Protein AF-A0A5J4V276-F1 (afdb_monomer_lite)

pLDDT: mean 79.74, std 16.11, range [41.91, 92.75]

Structure (mmCIF, N/CA/C/O backbone):
data_AF-A0A5J4V276-F1
#
_entry.id   AF-A0A5J4V276-F1
#
loop_
_atom_site.group_PDB
_atom_site.id
_atom_site.type_symbol
_atom_site.label_atom_id
_atom_site.label_alt_id
_atom_site.label_comp_id
_atom_site.label_asym_id
_atom_site.label_entity_id
_atom_site.label_seq_id
_atom_site.pdbx_PDB_ins_code
_atom_site.Cartn_x
_atom_site.Cartn_y
_atom_site.Cartn_z
_atom_site.occupancy
_atom_site.B_iso_or_equiv
_atom_site.auth_seq_id
_atom_site.auth_comp_id
_atom_site.auth_asym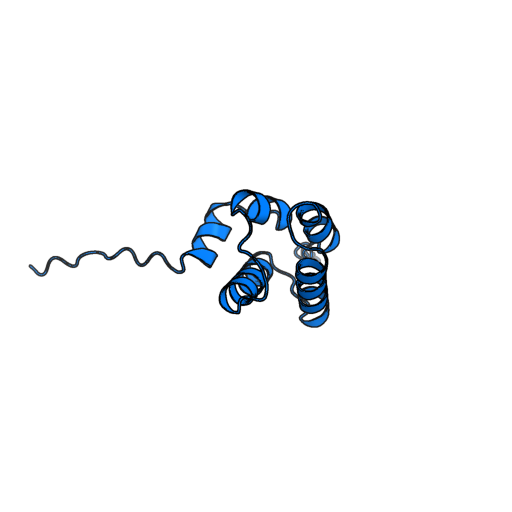_id
_atom_site.auth_atom_id
_atom_site.pdbx_PDB_model_num
ATOM 1 N N . MET A 1 1 ? 23.865 -6.539 -34.890 1.00 41.91 1 MET A N 1
ATOM 2 C CA . MET A 1 1 ? 23.664 -5.591 -33.778 1.00 41.91 1 MET A CA 1
ATOM 3 C C . MET A 1 1 ? 22.279 -5.855 -33.244 1.00 41.91 1 MET A C 1
ATOM 5 O O . MET A 1 1 ? 21.305 -5.364 -33.801 1.00 41.91 1 MET A O 1
ATOM 9 N N . GLU A 1 2 ? 22.200 -6.749 -32.267 1.00 42.88 2 GLU A N 1
ATOM 10 C CA . GLU A 1 2 ? 20.981 -6.965 -31.500 1.00 42.88 2 GLU A CA 1
ATOM 11 C C . GLU A 1 2 ? 20.750 -5.676 -30.711 1.00 42.88 2 GLU A C 1
ATOM 13 O O . GLU A 1 2 ? 21.629 -5.216 -29.988 1.00 42.88 2 GLU A O 1
ATOM 18 N N . LYS A 1 3 ? 19.631 -5.001 -30.985 1.00 46.19 3 LYS A N 1
ATOM 19 C CA . LYS A 1 3 ? 19.173 -3.912 -30.132 1.00 46.19 3 LYS A CA 1
ATOM 20 C C . LYS A 1 3 ? 18.702 -4.590 -28.856 1.00 46.19 3 LYS A C 1
ATOM 22 O O . LYS A 1 3 ? 17.625 -5.182 -28.873 1.00 46.19 3 LYS A O 1
ATOM 27 N N . ASP A 1 4 ? 19.513 -4.535 -27.806 1.00 46.38 4 ASP A N 1
ATOM 28 C CA . ASP A 1 4 ? 19.043 -4.714 -26.438 1.00 46.38 4 ASP A CA 1
ATOM 29 C C . ASP A 1 4 ? 17.856 -3.764 -26.255 1.00 46.38 4 ASP A C 1
ATOM 31 O O . ASP A 1 4 ? 18.001 -2.548 -26.125 1.00 46.38 4 ASP A O 1
ATOM 35 N N . VAL A 1 5 ? 16.650 -4.318 -26.386 1.00 51.91 5 VAL A N 1
ATOM 36 C CA . VAL A 1 5 ? 15.426 -3.663 -25.953 1.00 51.91 5 VAL A CA 1
ATOM 37 C C . VAL A 1 5 ? 15.553 -3.653 -24.446 1.00 51.91 5 VAL A C 1
ATOM 39 O O . VAL A 1 5 ? 15.301 -4.661 -23.791 1.00 51.91 5 VAL A O 1
ATOM 42 N N . GLU A 1 6 ? 16.024 -2.526 -23.925 1.00 48.62 6 GLU A N 1
ATOM 43 C CA . GLU A 1 6 ? 15.914 -2.178 -22.522 1.00 48.62 6 GLU A CA 1
ATOM 44 C C . GLU A 1 6 ? 14.425 -2.315 -22.185 1.00 48.62 6 GLU A C 1
ATOM 46 O O . GLU A 1 6 ? 13.601 -1.478 -22.555 1.00 48.62 6 GLU A O 1
ATOM 51 N N . GLN A 1 7 ? 14.043 -3.466 -21.625 1.00 45.62 7 GLN A N 1
ATOM 52 C CA . GLN A 1 7 ? 12.702 -3.693 -21.114 1.00 45.62 7 GLN A CA 1
ATOM 53 C C . GLN A 1 7 ? 12.576 -2.757 -19.921 1.00 45.62 7 GLN A C 1
ATOM 55 O O . GLN A 1 7 ? 12.943 -3.120 -18.805 1.00 45.62 7 GLN A O 1
ATOM 60 N N . SER A 1 8 ? 12.142 -1.521 -20.179 1.00 57.75 8 SER A N 1
ATOM 61 C CA . SER A 1 8 ? 11.782 -0.574 -19.138 1.00 57.75 8 SER A CA 1
ATOM 62 C C . SER A 1 8 ? 10.824 -1.308 -18.212 1.00 57.75 8 SER A C 1
ATOM 64 O O . SER A 1 8 ? 9.753 -1.740 -18.645 1.00 57.75 8 SER A O 1
ATOM 66 N N . GLN A 1 9 ? 11.242 -1.536 -16.965 1.00 56.44 9 GLN A N 1
ATOM 67 C CA . GLN A 1 9 ? 10.318 -2.054 -15.968 1.00 56.44 9 GLN A CA 1
ATOM 68 C C . GLN A 1 9 ? 9.112 -1.107 -15.952 1.00 56.44 9 GLN A C 1
ATOM 70 O O . GLN A 1 9 ? 9.319 0.110 -16.022 1.00 56.44 9 GLN A O 1
ATOM 75 N N . PRO A 1 10 ? 7.872 -1.623 -15.941 1.00 63.78 10 PRO A N 1
ATOM 76 C CA . PRO A 1 10 ? 6.711 -0.754 -15.877 1.00 63.78 10 PRO A CA 1
ATOM 77 C C . PRO A 1 10 ? 6.855 0.125 -14.634 1.00 63.78 10 PRO A C 1
ATOM 79 O O . PRO A 1 10 ? 7.067 -0.386 -13.533 1.00 63.78 10 PRO A O 1
ATOM 82 N N . LEU A 1 11 ? 6.829 1.446 -14.836 1.00 73.56 11 LEU A N 1
ATOM 83 C CA . LEU A 1 11 ? 6.803 2.397 -13.732 1.00 73.56 11 LEU A CA 1
ATOM 84 C C . LEU A 1 11 ? 5.604 2.079 -12.840 1.00 73.56 11 LEU A C 1
ATOM 86 O O . LEU A 1 11 ? 4.543 1.701 -13.336 1.00 73.56 11 LEU A O 1
ATOM 90 N N . PHE A 1 12 ? 5.784 2.247 -11.533 1.00 84.81 12 PHE A N 1
ATOM 91 C CA . PHE A 1 12 ? 4.698 2.108 -10.578 1.00 84.81 12 PHE A CA 1
ATOM 92 C C . PHE A 1 12 ? 3.524 3.030 -10.942 1.00 84.81 12 PHE A C 1
ATOM 94 O O . PHE A 1 12 ? 3.709 4.234 -11.137 1.00 84.81 12 PHE A O 1
ATOM 101 N N . ASP A 1 13 ? 2.323 2.460 -11.028 1.00 88.88 13 ASP A N 1
ATOM 102 C CA . ASP A 1 13 ? 1.112 3.189 -11.395 1.00 88.88 13 ASP A CA 1
ATOM 103 C C . ASP A 1 13 ? 0.509 3.881 -10.165 1.00 88.88 13 ASP A C 1
ATOM 105 O O . ASP A 1 13 ? -0.274 3.306 -9.405 1.00 88.88 13 ASP A O 1
ATOM 109 N N . ILE A 1 14 ? 0.919 5.135 -9.961 1.00 89.62 14 ILE A N 1
ATOM 110 C CA . ILE A 1 14 ? 0.444 5.974 -8.856 1.00 89.62 14 ILE A CA 1
ATOM 111 C C . ILE A 1 14 ? -1.064 6.238 -8.974 1.00 89.62 14 ILE A C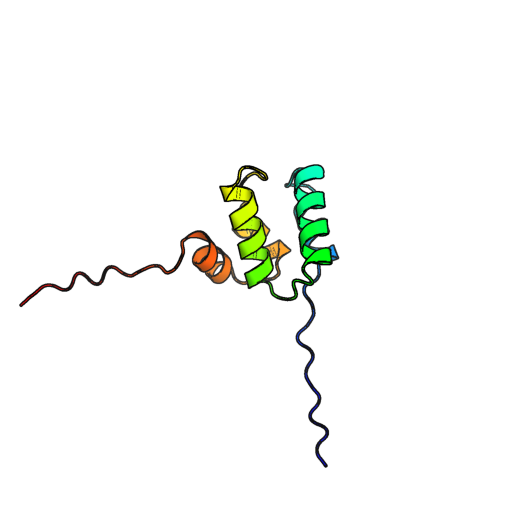 1
ATOM 113 O O . ILE A 1 14 ? -1.739 6.287 -7.950 1.00 89.62 14 ILE A O 1
ATOM 117 N N . GLU A 1 15 ? -1.606 6.386 -10.187 1.00 90.19 15 GLU A N 1
ATOM 118 C CA . GLU A 1 15 ? -3.032 6.679 -10.386 1.00 90.19 15 GLU A CA 1
ATOM 119 C C . GLU A 1 15 ? -3.901 5.474 -10.020 1.00 90.19 15 GLU A C 1
ATOM 121 O O . GLU A 1 15 ? -4.897 5.612 -9.308 1.00 90.19 15 GLU A O 1
ATOM 126 N N . ASN A 1 16 ? -3.494 4.273 -10.439 1.00 90.56 16 ASN A N 1
ATOM 127 C CA . ASN A 1 16 ? -4.168 3.043 -10.035 1.00 90.56 16 ASN A CA 1
ATOM 128 C C . ASN A 1 16 ? -4.073 2.823 -8.515 1.00 90.56 16 ASN A C 1
ATOM 130 O O . ASN A 1 16 ? -5.059 2.448 -7.873 1.00 90.56 16 ASN A O 1
ATOM 134 N N . PHE A 1 17 ? -2.909 3.105 -7.924 1.00 91.44 17 PHE A N 1
ATOM 135 C CA . PHE A 1 17 ? -2.699 3.017 -6.480 1.00 91.44 17 PHE A CA 1
ATOM 136 C C . PHE A 1 17 ? -3.637 3.943 -5.695 1.00 91.44 17 PHE A C 1
ATOM 138 O O . PHE A 1 17 ? -4.318 3.483 -4.774 1.00 91.44 17 PHE A O 1
ATOM 145 N N . THR A 1 18 ? -3.711 5.228 -6.056 1.00 91.94 18 THR A N 1
ATOM 146 C CA . THR A 1 18 ? -4.572 6.187 -5.350 1.00 91.94 18 THR A CA 1
ATOM 147 C C . THR A 1 18 ? -6.045 5.868 -5.560 1.00 91.94 18 THR A C 1
ATOM 149 O O . THR A 1 18 ? -6.800 5.841 -4.588 1.00 91.94 18 THR A O 1
ATOM 152 N N . SER A 1 19 ? -6.456 5.520 -6.782 1.00 92.75 19 SER A N 1
ATOM 153 C CA . SER A 1 19 ? -7.844 5.145 -7.067 1.00 92.75 19 SER A CA 1
ATOM 154 C C . SER A 1 19 ? -8.295 3.920 -6.266 1.00 92.75 19 SER A C 1
ATOM 156 O O . SER A 1 19 ? -9.412 3.914 -5.753 1.00 92.75 19 SER A O 1
ATOM 158 N N . THR A 1 20 ? -7.428 2.916 -6.096 1.00 92.19 20 THR A N 1
ATOM 159 C CA . THR A 1 20 ? -7.744 1.706 -5.315 1.00 92.19 20 THR A CA 1
ATOM 160 C C . THR A 1 20 ? -7.922 2.009 -3.822 1.00 92.19 20 THR A C 1
ATOM 162 O O . THR A 1 20 ? -8.693 1.341 -3.132 1.00 92.19 20 THR A O 1
ATOM 165 N N . LEU A 1 21 ? -7.217 3.017 -3.297 1.00 91.19 21 LEU A N 1
ATOM 166 C CA . LEU A 1 21 ? -7.236 3.357 -1.872 1.00 91.19 21 LEU A CA 1
ATOM 167 C C . LEU A 1 21 ? -8.232 4.458 -1.496 1.00 91.19 21 LEU A C 1
ATOM 169 O O . LEU A 1 21 ? -8.533 4.579 -0.307 1.00 91.19 21 LEU A O 1
ATOM 173 N N . GLN A 1 22 ? -8.766 5.214 -2.460 1.00 91.19 22 GLN A N 1
ATOM 174 C CA . GLN A 1 22 ? -9.554 6.430 -2.207 1.00 91.19 22 GLN A CA 1
ATOM 175 C C . GLN A 1 22 ? -10.745 6.223 -1.253 1.00 91.19 22 GLN A C 1
ATOM 177 O O . GLN A 1 22 ? -11.092 7.125 -0.499 1.00 91.19 22 GLN A O 1
ATOM 182 N N . ASP A 1 23 ? -11.379 5.045 -1.296 1.00 89.00 23 ASP A N 1
ATOM 183 C CA . ASP A 1 23 ? -12.602 4.757 -0.535 1.00 89.00 23 ASP A CA 1
ATOM 184 C C . ASP A 1 23 ? -12.304 4.170 0.855 1.00 89.00 23 ASP A C 1
ATOM 186 O O . ASP A 1 23 ? -13.216 3.949 1.652 1.00 89.00 23 ASP A O 1
ATOM 190 N N . THR A 1 24 ? -11.035 3.859 1.145 1.00 87.62 24 THR A N 1
ATOM 191 C CA . THR A 1 24 ? -10.627 3.198 2.397 1.00 87.62 24 THR A CA 1
ATOM 192 C C . THR A 1 24 ? -9.636 4.013 3.217 1.00 87.62 24 THR A C 1
ATOM 194 O O . THR A 1 24 ? -9.624 3.892 4.439 1.00 87.62 24 THR A O 1
ATOM 197 N N . VAL A 1 25 ? -8.786 4.796 2.561 1.00 88.69 25 VAL A N 1
ATOM 198 C CA . VAL A 1 25 ? -7.775 5.647 3.193 1.00 88.69 25 VAL A CA 1
ATOM 199 C C . VAL A 1 25 ? -8.301 7.075 3.250 1.00 88.69 25 VAL A C 1
ATOM 201 O O . VAL A 1 25 ? -8.957 7.528 2.313 1.00 88.69 25 VAL A O 1
ATOM 204 N N . ASP A 1 26 ? -8.011 7.792 4.336 1.00 92.31 26 ASP A N 1
ATOM 205 C CA . ASP A 1 26 ? -8.376 9.202 4.441 1.00 92.31 26 ASP A CA 1
ATOM 206 C C . ASP A 1 26 ? -7.763 10.022 3.293 1.00 92.31 26 ASP A C 1
ATOM 208 O O . ASP A 1 26 ? -6.622 9.814 2.876 1.00 92.31 26 ASP A O 1
ATOM 212 N N . THR A 1 27 ? -8.531 10.977 2.768 1.00 90.81 27 THR A N 1
ATOM 213 C CA . THR A 1 27 ? -8.125 11.759 1.596 1.00 90.81 27 THR A CA 1
ATOM 214 C C . THR A 1 27 ? -6.828 12.540 1.828 1.00 90.81 27 THR A C 1
ATOM 216 O O . THR A 1 27 ? -6.025 12.650 0.903 1.00 90.81 27 THR A O 1
ATOM 219 N N . LEU A 1 28 ? -6.592 13.070 3.034 1.00 91.12 28 LEU A N 1
ATOM 220 C CA . LEU A 1 28 ? -5.362 13.805 3.346 1.00 91.12 28 LEU A CA 1
ATOM 221 C C . LEU A 1 28 ? -4.168 12.859 3.463 1.00 91.12 28 LEU A C 1
ATOM 223 O O . LEU A 1 28 ? -3.099 13.162 2.935 1.00 91.12 28 LEU A O 1
ATOM 227 N N . GLU A 1 29 ? -4.350 11.709 4.113 1.00 91.06 29 GLU A N 1
ATOM 228 C CA . GLU A 1 29 ? -3.306 10.685 4.236 1.00 91.06 29 GLU A CA 1
ATOM 229 C C . GLU A 1 29 ? -2.875 10.156 2.862 1.00 91.06 29 GLU A C 1
ATOM 231 O O . GLU A 1 29 ? -1.682 10.038 2.572 1.00 91.06 29 GLU A O 1
ATOM 236 N N . LEU A 1 30 ? -3.849 9.888 1.989 1.00 91.44 30 LEU A N 1
ATOM 237 C CA . LEU A 1 30 ? -3.597 9.415 0.634 1.00 91.44 30 LEU A CA 1
ATOM 238 C C . LEU A 1 30 ? -2.874 10.468 -0.213 1.00 91.44 30 LEU A C 1
ATOM 240 O O . LEU A 1 30 ? -1.950 10.131 -0.952 1.00 91.44 30 LEU A O 1
ATOM 244 N N . TRP A 1 31 ? -3.256 11.740 -0.072 1.00 92.00 31 TRP A N 1
ATOM 245 C CA . TRP A 1 31 ? -2.629 12.847 -0.792 1.00 92.00 31 TRP A CA 1
ATOM 246 C C . TRP A 1 31 ? -1.172 13.073 -0.370 1.00 92.00 31 TRP A C 1
ATOM 248 O O . TRP A 1 31 ? -0.315 13.317 -1.220 1.00 92.00 31 TRP A O 1
ATOM 258 N N . LEU A 1 32 ? -0.864 12.933 0.925 1.00 90.88 32 LEU A N 1
ATOM 259 C CA . LEU A 1 32 ? 0.512 13.000 1.430 1.00 90.88 32 LEU A CA 1
ATOM 260 C C . LEU A 1 32 ? 1.386 11.899 0.819 1.00 90.88 32 LEU A C 1
ATOM 262 O O . LEU A 1 32 ? 2.477 12.181 0.330 1.00 90.88 32 LEU A O 1
ATOM 266 N N . ILE A 1 33 ? 0.884 10.661 0.783 1.00 90.38 33 ILE A N 1
ATOM 267 C CA . ILE A 1 33 ? 1.608 9.539 0.173 1.00 90.38 33 ILE A CA 1
ATOM 268 C C . ILE A 1 33 ? 1.805 9.771 -1.326 1.00 90.38 33 ILE A C 1
ATOM 270 O O . ILE A 1 33 ? 2.895 9.535 -1.840 1.00 90.38 33 ILE A O 1
ATOM 274 N N . GLU A 1 34 ? 0.783 10.249 -2.037 1.00 91.25 34 GLU A N 1
ATOM 275 C CA . GLU A 1 34 ? 0.902 10.565 -3.461 1.00 91.25 34 GLU A CA 1
ATOM 276 C C . GLU A 1 34 ? 1.987 11.623 -3.724 1.00 91.25 34 GLU A C 1
ATOM 278 O O . GLU A 1 34 ? 2.806 11.441 -4.630 1.00 91.25 34 GLU A O 1
ATOM 283 N N . SER A 1 35 ? 2.018 12.699 -2.928 1.00 90.44 35 SER A N 1
ATOM 284 C CA . SER A 1 35 ? 3.049 13.740 -3.028 1.00 90.44 35 SER A CA 1
ATOM 285 C C . SER A 1 35 ? 4.443 13.145 -2.845 1.00 90.44 35 SER A C 1
ATOM 287 O O . SER A 1 35 ? 5.293 13.296 -3.725 1.00 90.44 35 SER A O 1
ATOM 289 N N . ASP A 1 36 ? 4.646 12.372 -1.775 1.00 89.06 36 ASP A N 1
ATOM 290 C CA . ASP A 1 36 ? 5.928 11.733 -1.477 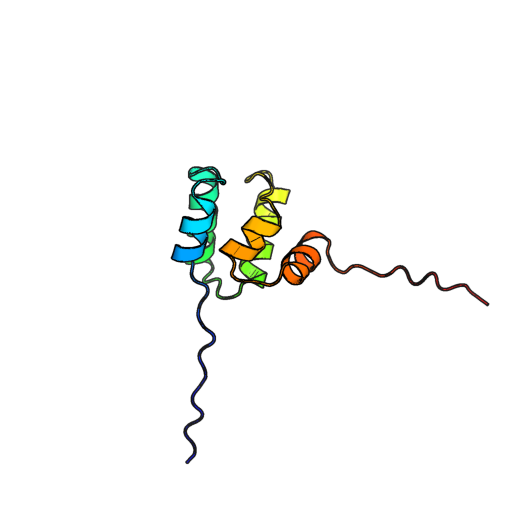1.00 89.06 36 ASP A CA 1
ATOM 291 C C . ASP A 1 36 ? 6.373 10.777 -2.595 1.00 89.06 36 ASP A C 1
ATOM 293 O O . ASP A 1 36 ? 7.555 10.730 -2.941 1.00 89.06 36 ASP A O 1
ATOM 297 N N . LEU A 1 37 ? 5.450 10.012 -3.188 1.00 88.44 37 LEU A N 1
ATOM 298 C CA . LEU A 1 37 ? 5.762 9.103 -4.296 1.00 88.44 37 LEU A CA 1
ATOM 299 C C . LEU A 1 37 ? 6.237 9.860 -5.540 1.00 88.44 37 LEU A C 1
ATOM 301 O O . LEU A 1 37 ? 7.200 9.437 -6.190 1.00 88.44 37 LEU A O 1
ATOM 305 N N . ARG A 1 38 ? 5.582 10.984 -5.857 1.00 88.69 38 ARG A N 1
ATOM 306 C CA . ARG A 1 38 ? 5.929 11.841 -6.998 1.00 88.69 38 ARG A CA 1
ATOM 307 C C . ARG A 1 38 ? 7.257 12.568 -6.779 1.00 88.69 38 ARG A C 1
ATOM 309 O O . ARG A 1 38 ? 8.052 12.644 -7.713 1.00 88.69 38 ARG A O 1
ATOM 316 N N . GLU A 1 39 ? 7.517 13.064 -5.571 1.00 88.62 39 GLU A N 1
ATOM 317 C CA . GLU A 1 39 ? 8.748 13.792 -5.231 1.00 88.62 39 GLU A CA 1
ATOM 318 C C . GLU A 1 39 ? 9.974 12.876 -5.165 1.00 88.62 39 GLU A C 1
ATOM 320 O O . GLU A 1 39 ? 11.033 13.216 -5.695 1.00 88.62 39 GLU A O 1
ATOM 325 N N . ASN A 1 40 ? 9.834 11.690 -4.569 1.00 81.81 40 ASN A N 1
ATOM 326 C CA . ASN A 1 40 ? 10.937 10.735 -4.432 1.00 81.81 40 ASN A CA 1
ATOM 327 C C . ASN A 1 40 ? 11.185 9.908 -5.705 1.00 81.81 40 ASN A C 1
ATOM 329 O O . ASN A 1 40 ? 12.152 9.147 -5.761 1.00 81.81 40 ASN A O 1
ATOM 333 N N . GLY A 1 41 ? 10.319 10.029 -6.718 1.00 77.19 41 GLY A N 1
ATOM 334 C CA . GLY A 1 41 ? 10.421 9.270 -7.963 1.00 77.19 41 GLY A CA 1
ATOM 335 C C . GLY A 1 41 ? 10.385 7.763 -7.722 1.00 77.19 41 GLY A C 1
ATOM 336 O O . GLY A 1 41 ? 11.147 7.023 -8.340 1.00 77.19 41 GLY A O 1
ATOM 337 N N . VAL A 1 42 ? 9.552 7.306 -6.786 1.00 69.94 42 VAL A N 1
ATOM 338 C CA . VAL A 1 42 ? 9.487 5.896 -6.398 1.00 69.94 42 VAL A CA 1
ATOM 339 C C . VAL A 1 42 ? 8.924 5.063 -7.550 1.00 69.94 42 VAL A C 1
ATOM 341 O O . VAL A 1 42 ? 7.793 5.269 -7.977 1.00 69.94 42 VAL A O 1
ATOM 344 N N . GLN A 1 43 ? 9.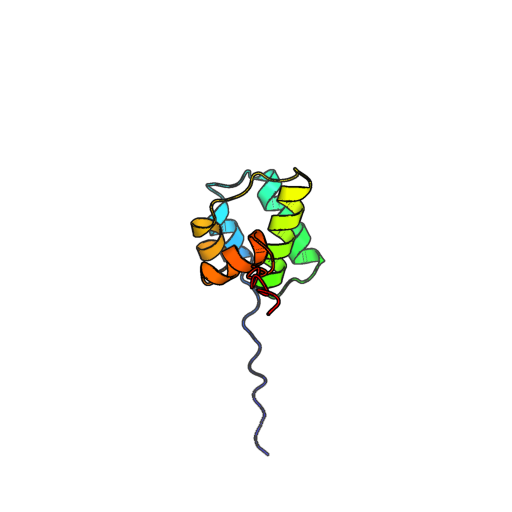705 4.095 -8.038 1.00 71.75 43 GLN A N 1
ATOM 345 C CA . GLN A 1 43 ? 9.331 3.279 -9.203 1.00 71.75 43 GLN A CA 1
ATOM 346 C C . GLN A 1 43 ? 9.000 1.822 -8.863 1.00 71.75 43 GLN A C 1
ATOM 348 O O . GLN A 1 43 ? 8.602 1.079 -9.755 1.00 71.75 43 GLN A O 1
ATOM 353 N N . SER A 1 44 ? 9.169 1.388 -7.607 1.00 84.06 44 SER A N 1
ATOM 354 C CA . SER A 1 44 ? 8.988 -0.017 -7.226 1.00 84.06 44 SER A CA 1
ATOM 355 C C . SER A 1 44 ? 7.912 -0.216 -6.164 1.00 84.06 44 SER A C 1
ATOM 357 O O . SER A 1 44 ? 7.853 0.499 -5.163 1.00 84.06 44 SER A O 1
ATOM 359 N N . SER A 1 45 ? 7.129 -1.286 -6.318 1.00 87.31 45 SER A N 1
ATOM 360 C CA . SER A 1 45 ? 6.156 -1.750 -5.324 1.00 87.31 45 SER A CA 1
ATOM 361 C C . SER A 1 45 ? 6.764 -1.900 -3.922 1.00 87.31 45 SER A C 1
ATOM 363 O O . SER A 1 45 ? 6.117 -1.620 -2.918 1.00 87.31 45 SER A O 1
ATOM 365 N N . SER A 1 46 ? 8.027 -2.330 -3.819 1.00 87.88 46 SER A N 1
ATOM 366 C CA . SER A 1 46 ? 8.713 -2.470 -2.529 1.00 87.88 46 SER A CA 1
ATOM 367 C C . SER A 1 46 ? 8.986 -1.146 -1.827 1.00 87.88 46 SER A C 1
ATOM 369 O O . SER A 1 46 ? 8.928 -1.093 -0.598 1.00 87.88 46 SER A O 1
ATOM 371 N N . ASP A 1 47 ? 9.299 -0.103 -2.584 1.00 87.69 47 ASP A N 1
ATOM 372 C CA . ASP A 1 47 ? 9.583 1.219 -2.033 1.00 87.69 47 ASP A CA 1
ATOM 373 C C . ASP A 1 47 ? 8.285 1.903 -1.603 1.00 87.69 47 ASP A C 1
ATOM 375 O O . ASP A 1 47 ? 8.228 2.446 -0.502 1.00 87.69 47 ASP A O 1
ATOM 379 N N . VAL A 1 48 ? 7.208 1.740 -2.381 1.00 89.38 48 V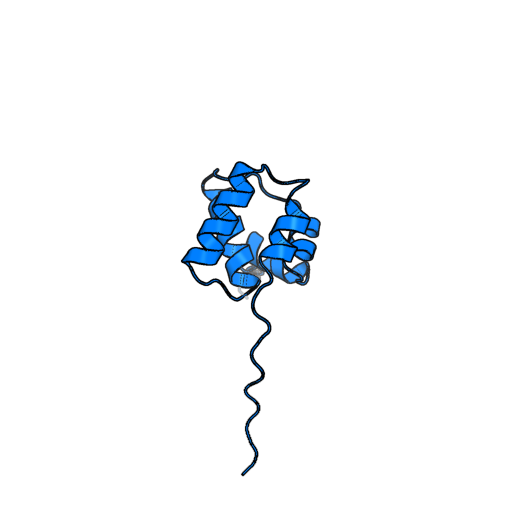AL A N 1
ATOM 380 C CA . VAL A 1 48 ? 5.854 2.179 -2.001 1.00 89.38 48 VAL A CA 1
ATOM 381 C C . VAL A 1 48 ? 5.429 1.524 -0.684 1.00 89.38 48 VAL A C 1
ATOM 383 O O . VAL A 1 48 ? 5.048 2.204 0.265 1.00 89.38 48 VAL A O 1
ATOM 386 N N . LEU A 1 49 ? 5.568 0.199 -0.564 1.00 90.81 49 LEU A N 1
ATOM 387 C CA . LEU A 1 49 ? 5.224 -0.519 0.670 1.00 90.81 49 LEU A CA 1
ATOM 388 C C . LEU A 1 49 ? 6.068 -0.080 1.876 1.00 90.81 49 LEU A C 1
ATOM 390 O O . LEU A 1 49 ? 5.575 -0.102 3.004 1.00 90.81 49 LEU A O 1
ATOM 394 N N . ARG A 1 50 ? 7.335 0.302 1.665 1.00 90.38 50 ARG A N 1
ATOM 395 C CA . ARG A 1 50 ? 8.201 0.842 2.726 1.00 90.38 50 ARG A CA 1
ATOM 396 C C . ARG A 1 50 ? 7.774 2.239 3.154 1.00 90.38 50 ARG A C 1
ATOM 398 O O . ARG A 1 50 ? 7.720 2.470 4.358 1.00 90.38 50 ARG A O 1
ATOM 405 N N . LEU A 1 51 ? 7.442 3.112 2.205 1.00 89.88 51 LEU A N 1
ATOM 406 C CA . LEU A 1 51 ? 6.934 4.453 2.481 1.00 89.88 51 LEU A CA 1
ATOM 407 C C . LEU A 1 51 ? 5.661 4.375 3.329 1.00 89.88 51 LEU A C 1
ATOM 409 O O . LEU A 1 51 ? 5.612 4.934 4.418 1.00 89.88 51 LEU A O 1
ATOM 413 N N . ILE A 1 52 ? 4.676 3.581 2.897 1.00 90.25 52 ILE A N 1
ATOM 414 C CA . ILE A 1 52 ? 3.409 3.429 3.627 1.00 90.25 52 ILE A CA 1
ATOM 415 C C . ILE A 1 52 ? 3.659 2.873 5.031 1.00 90.25 52 ILE A C 1
ATOM 417 O O . ILE A 1 52 ? 3.086 3.355 6.008 1.00 90.25 52 ILE A O 1
ATOM 421 N N . LYS A 1 53 ? 4.548 1.879 5.160 1.00 91.00 53 LYS A N 1
ATOM 422 C CA . LYS A 1 53 ? 4.935 1.342 6.467 1.00 91.00 53 LYS A CA 1
ATOM 423 C C . LYS A 1 53 ? 5.524 2.430 7.374 1.00 91.00 53 LYS A C 1
ATOM 425 O O . LYS A 1 53 ? 5.130 2.499 8.535 1.00 91.00 53 LYS A O 1
ATOM 430 N N . GLN A 1 54 ? 6.427 3.266 6.864 1.00 90.12 54 GLN A N 1
ATOM 431 C CA . GLN A 1 54 ? 7.018 4.370 7.625 1.00 90.12 54 GLN A CA 1
ATOM 432 C C . GLN A 1 54 ? 5.963 5.402 8.037 1.00 90.12 54 GLN A C 1
ATOM 434 O O . GLN A 1 54 ? 5.943 5.805 9.197 1.00 90.12 54 GLN A O 1
ATOM 439 N N . SER A 1 55 ? 5.044 5.771 7.143 1.00 89.12 55 SER A N 1
ATOM 440 C CA . SER A 1 55 ? 3.934 6.680 7.459 1.00 89.12 55 SER A CA 1
ATOM 441 C C . SER A 1 55 ? 3.026 6.122 8.558 1.00 89.12 55 SER A C 1
ATOM 443 O O . SER A 1 55 ? 2.636 6.858 9.465 1.00 89.12 55 SER A O 1
ATOM 445 N N . CYS A 1 56 ? 2.765 4.810 8.550 1.00 90.06 56 CYS A N 1
ATOM 446 C CA . CYS A 1 56 ? 2.035 4.136 9.627 1.00 90.06 56 CYS A CA 1
ATOM 447 C C . CYS A 1 56 ? 2.808 4.159 10.957 1.00 90.06 56 CYS A C 1
ATOM 449 O O . CYS A 1 56 ? 2.229 4.408 12.010 1.00 90.06 56 CYS A O 1
ATOM 451 N N . GLU A 1 57 ? 4.116 3.887 10.929 1.00 89.88 57 GLU A N 1
ATOM 452 C CA . GLU A 1 57 ? 4.970 3.882 12.128 1.00 89.88 57 GLU A CA 1
ATOM 453 C C . GLU A 1 57 ? 5.126 5.280 12.746 1.00 89.88 57 GLU A C 1
ATOM 455 O O . GLU A 1 57 ? 5.221 5.400 13.966 1.00 89.88 57 GLU A O 1
ATOM 460 N N . MET A 1 58 ? 5.108 6.333 11.924 1.00 89.50 58 MET A N 1
ATOM 461 C CA . MET A 1 58 ? 5.138 7.731 12.370 1.00 89.50 58 MET A CA 1
ATOM 462 C C . MET A 1 58 ? 3.768 8.258 12.826 1.00 89.50 58 MET A C 1
ATOM 464 O O . MET A 1 58 ? 3.693 9.357 13.372 1.00 89.50 58 MET A O 1
ATOM 468 N N . GLY A 1 59 ? 2.694 7.485 12.632 1.00 87.69 59 GLY A N 1
ATOM 469 C CA . GLY A 1 59 ? 1.333 7.884 12.990 1.00 87.69 59 GLY A CA 1
ATOM 470 C C . GLY A 1 59 ? 0.715 8.918 12.045 1.00 87.69 59 GLY A C 1
ATOM 471 O O . GLY A 1 59 ? -0.224 9.601 12.437 1.00 87.69 59 GLY A O 1
ATOM 472 N N . TYR A 1 60 ? 1.238 9.046 10.822 1.00 85.81 60 TYR A N 1
ATOM 473 C CA . TYR A 1 60 ? 0.664 9.905 9.778 1.00 85.81 60 TYR A CA 1
ATOM 474 C C . TYR A 1 60 ? -0.476 9.239 9.014 1.00 85.81 60 TYR A C 1
ATOM 476 O O . TYR A 1 60 ? -1.155 9.915 8.252 1.00 85.81 60 TYR A O 1
ATOM 484 N N . MET A 1 61 ? -0.636 7.925 9.173 1.00 88.56 61 MET A N 1
ATOM 485 C CA . MET A 1 61 ? -1.636 7.136 8.471 1.00 88.56 61 MET A CA 1
ATOM 486 C C . MET A 1 61 ? -2.079 5.945 9.318 1.00 88.56 61 MET A C 1
ATOM 488 O O . MET A 1 61 ? -1.251 5.304 9.977 1.00 88.56 61 MET A O 1
ATOM 492 N N . GLU A 1 62 ? -3.359 5.585 9.250 1.00 87.19 62 GLU A N 1
ATOM 493 C CA . GLU A 1 62 ? -3.806 4.284 9.742 1.00 87.19 62 GLU A CA 1
ATOM 494 C C . GLU A 1 62 ? -3.303 3.132 8.863 1.00 87.19 62 GLU A C 1
ATOM 496 O O . GLU A 1 62 ? -3.275 3.199 7.636 1.00 87.19 62 GLU A O 1
ATOM 501 N N . LYS A 1 63 ? -2.936 2.010 9.496 1.00 87.06 63 LYS A N 1
ATOM 502 C CA . LYS A 1 63 ? -2.432 0.835 8.778 1.00 87.06 63 LYS A CA 1
ATOM 503 C C . LYS A 1 63 ? -3.515 0.245 7.859 1.00 87.06 63 LYS A C 1
ATOM 505 O O . LYS A 1 63 ? -4.466 -0.353 8.376 1.00 87.06 63 LYS A O 1
ATOM 510 N N . PRO A 1 64 ? -3.332 0.256 6.524 1.00 86.25 64 PRO A N 1
ATOM 511 C CA . PRO A 1 64 ? -4.303 -0.341 5.620 1.00 86.25 64 PRO A CA 1
ATOM 512 C C . PRO A 1 64 ? -4.318 -1.866 5.742 1.00 86.25 64 PRO A C 1
ATOM 514 O O . P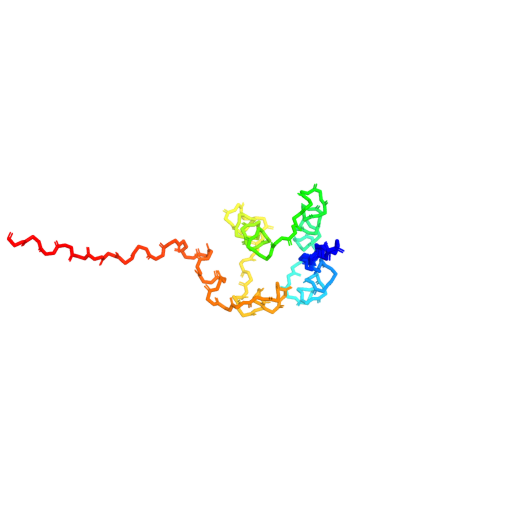RO A 1 64 ? -3.350 -2.513 6.167 1.00 86.25 64 PRO A O 1
ATOM 517 N N . LYS A 1 65 ? -5.420 -2.480 5.305 1.00 88.06 65 LYS A N 1
ATOM 518 C CA . LYS A 1 65 ? -5.506 -3.941 5.209 1.00 88.06 65 LYS A CA 1
ATOM 519 C C . LYS A 1 65 ? -4.465 -4.452 4.215 1.00 88.06 65 LYS A C 1
ATOM 521 O O . LYS A 1 65 ? -4.380 -3.967 3.093 1.00 88.06 65 LYS A O 1
ATOM 526 N N . ALA A 1 66 ? -3.727 -5.492 4.602 1.00 86.62 66 ALA A N 1
ATOM 527 C CA . ALA A 1 66 ? -2.665 -6.063 3.770 1.00 86.62 66 ALA A CA 1
ATOM 528 C C . ALA A 1 66 ? -3.159 -6.550 2.395 1.00 86.62 66 ALA A C 1
ATOM 530 O O . ALA A 1 66 ? -2.414 -6.478 1.426 1.00 86.62 66 ALA A O 1
ATOM 531 N N . THR A 1 67 ? -4.405 -7.029 2.305 1.00 87.31 67 THR A N 1
ATOM 532 C CA . THR A 1 67 ? -5.024 -7.449 1.037 1.00 87.31 67 THR A CA 1
ATOM 533 C C . THR A 1 67 ? -5.271 -6.268 0.105 1.00 87.31 67 THR A C 1
ATOM 535 O O . THR A 1 67 ? -4.948 -6.360 -1.070 1.00 87.31 67 THR A O 1
ATOM 538 N N . LEU A 1 68 ? -5.772 -5.155 0.646 1.00 89.88 68 LEU A N 1
ATOM 539 C CA . LEU A 1 68 ? -6.017 -3.927 -0.107 1.00 89.88 68 LEU A CA 1
ATOM 540 C C . LEU A 1 68 ? -4.699 -3.293 -0.573 1.00 89.88 68 LEU A C 1
ATOM 542 O O . LEU A 1 68 ? -4.578 -2.866 -1.710 1.00 89.88 68 LEU A O 1
ATOM 546 N N . LEU A 1 69 ? -3.684 -3.296 0.293 1.00 89.44 69 LEU A N 1
ATOM 547 C CA . LEU A 1 69 ? -2.325 -2.870 -0.049 1.00 89.44 69 LEU A CA 1
ATOM 548 C C . LEU A 1 69 ? -1.715 -3.706 -1.176 1.00 89.44 69 LEU A C 1
ATOM 550 O O . LEU A 1 69 ? -1.063 -3.158 -2.055 1.00 89.44 69 LEU A O 1
ATOM 554 N N . ALA A 1 70 ? -1.904 -5.027 -1.139 1.00 89.31 70 ALA A N 1
ATOM 555 C CA . ALA A 1 70 ? -1.412 -5.918 -2.185 1.00 89.31 70 ALA A CA 1
ATOM 556 C C . ALA A 1 70 ? -2.067 -5.610 -3.540 1.00 89.31 70 ALA A C 1
ATOM 558 O O . ALA A 1 70 ? -1.368 -5.578 -4.546 1.00 89.31 70 ALA A O 1
ATOM 559 N N . GLU A 1 71 ? -3.374 -5.340 -3.542 1.00 91.00 71 GLU A N 1
ATOM 560 C CA . GLU A 1 71 ? -4.145 -4.956 -4.727 1.00 91.00 71 GLU A CA 1
ATOM 561 C C . GLU A 1 71 ? -3.724 -3.584 -5.272 1.00 91.00 71 GLU A C 1
ATOM 563 O O . GLU A 1 71 ? -3.351 -3.480 -6.435 1.00 91.00 71 GLU A O 1
ATOM 568 N N . ALA A 1 72 ? -3.675 -2.556 -4.420 1.00 90.19 72 ALA A N 1
ATOM 569 C CA . ALA A 1 72 ? -3.322 -1.192 -4.821 1.00 90.19 72 ALA A CA 1
ATOM 570 C C . ALA A 1 72 ? -1.899 -1.080 -5.385 1.00 90.19 72 ALA A C 1
ATOM 572 O O . ALA A 1 72 ? -1.623 -0.254 -6.249 1.00 90.19 72 ALA A O 1
ATOM 573 N N . VAL A 1 73 ? -0.980 -1.902 -4.877 1.00 89.12 73 VAL A N 1
ATOM 574 C CA . VAL A 1 73 ? 0.431 -1.903 -5.279 1.00 89.12 73 VAL A CA 1
ATOM 575 C C . VAL A 1 73 ? 0.707 -2.900 -6.423 1.00 89.12 73 VAL A C 1
ATOM 577 O O . VAL A 1 73 ? 1.852 -3.020 -6.868 1.00 89.12 73 VAL A O 1
ATOM 580 N N . ASP A 1 74 ? -0.326 -3.622 -6.873 1.00 89.12 74 ASP A N 1
ATOM 581 C CA . ASP A 1 74 ? -0.258 -4.743 -7.817 1.00 89.12 74 ASP A CA 1
ATOM 582 C C . ASP A 1 74 ? 0.892 -5.706 -7.486 1.00 89.12 74 ASP A C 1
ATOM 584 O O . ASP A 1 74 ? 1.841 -5.930 -8.241 1.00 89.12 74 ASP A O 1
ATOM 588 N N . CYS A 1 75 ? 0.874 -6.224 -6.257 1.00 87.38 75 CYS A N 1
ATOM 589 C CA . CYS A 1 75 ? 1.937 -7.081 -5.766 1.00 87.38 75 CYS A CA 1
ATOM 590 C C . CYS A 1 75 ? 1.424 -8.298 -5.001 1.00 87.38 75 CYS A C 1
ATOM 592 O O . CYS A 1 75 ? 0.286 -8.385 -4.544 1.00 87.38 75 CYS A O 1
ATOM 594 N N . SER A 1 76 ? 2.304 -9.284 -4.838 1.00 86.94 76 SER A N 1
ATOM 595 C CA . SER A 1 76 ? 1.936 -10.510 -4.135 1.00 86.94 76 SER A CA 1
ATOM 596 C C . SER A 1 76 ? 1.749 -10.259 -2.623 1.00 86.94 76 SER A C 1
ATOM 598 O O . SER A 1 76 ? 2.604 -9.624 -1.996 1.00 86.94 76 SER A O 1
ATOM 600 N N . PRO A 1 77 ? 0.713 -10.826 -1.973 1.00 86.19 77 PRO A N 1
ATOM 601 C CA . PRO A 1 77 ? 0.541 -10.728 -0.519 1.00 86.19 77 PRO A CA 1
ATOM 602 C C . PRO A 1 77 ? 1.775 -11.135 0.319 1.00 86.19 77 PRO A C 1
ATOM 604 O O . PRO A 1 77 ? 2.039 -10.492 1.341 1.00 86.19 77 PRO A O 1
ATOM 607 N N . PRO A 1 78 ? 2.595 -12.135 -0.083 1.00 87.31 78 PRO A N 1
ATOM 608 C CA . PRO A 1 78 ? 3.859 -12.431 0.594 1.00 87.31 78 PRO A CA 1
ATOM 609 C C . PRO A 1 78 ? 4.856 -11.266 0.605 1.00 87.31 78 PRO A C 1
ATOM 611 O O . PRO A 1 78 ? 5.605 -11.126 1.574 1.00 87.31 78 PRO A O 1
ATOM 614 N N . LEU A 1 79 ? 4.874 -10.418 -0.432 1.00 86.44 79 LEU A N 1
ATOM 615 C CA . LEU A 1 79 ? 5.736 -9.235 -0.470 1.00 86.44 79 LEU A CA 1
ATOM 616 C C . LEU A 1 79 ? 5.332 -8.233 0.614 1.00 86.44 79 LEU A C 1
ATOM 618 O O . LEU A 1 79 ? 6.195 -7.778 1.370 1.00 86.44 79 LEU A O 1
ATOM 622 N N . VAL A 1 80 ? 4.031 -7.957 0.734 1.00 87.75 80 VAL A N 1
ATOM 623 C CA . VAL A 1 80 ? 3.473 -7.092 1.782 1.00 87.75 80 VAL A CA 1
ATOM 624 C C . VAL A 1 80 ? 3.844 -7.636 3.160 1.00 87.75 80 VAL A C 1
ATOM 626 O O . VAL A 1 80 ? 4.420 -6.917 3.974 1.00 87.75 80 VAL A O 1
ATOM 629 N N . ALA A 1 81 ? 3.615 -8.931 3.402 1.00 86.69 81 ALA A N 1
ATOM 630 C CA . ALA A 1 81 ? 3.944 -9.574 4.672 1.00 86.69 81 ALA A CA 1
ATOM 631 C C . ALA A 1 81 ? 5.445 -9.512 5.004 1.00 86.69 81 ALA A C 1
ATOM 633 O O . ALA A 1 81 ? 5.804 -9.292 6.160 1.00 86.69 81 ALA A O 1
ATOM 634 N N . ARG A 1 82 ? 6.328 -9.683 4.012 1.00 87.69 82 ARG A N 1
ATOM 635 C CA . ARG A 1 82 ? 7.785 -9.588 4.194 1.00 87.69 82 ARG A CA 1
ATOM 636 C C . ARG A 1 82 ? 8.227 -8.178 4.582 1.00 87.69 82 ARG A C 1
ATOM 638 O O . ARG A 1 82 ? 9.106 -8.022 5.422 1.00 87.69 82 ARG A O 1
ATOM 645 N N . ILE A 1 83 ? 7.647 -7.148 3.972 1.00 87.81 83 ILE A N 1
ATOM 646 C CA . ILE A 1 83 ? 8.009 -5.756 4.274 1.00 87.81 83 ILE A CA 1
ATOM 647 C C . ILE A 1 83 ? 7.448 -5.342 5.638 1.00 87.81 83 ILE A C 1
ATOM 649 O O . ILE A 1 83 ? 8.162 -4.744 6.450 1.00 87.81 83 ILE A O 1
ATOM 653 N N . TRP A 1 84 ? 6.207 -5.730 5.938 1.00 86.25 84 TRP A N 1
ATOM 654 C CA . TRP A 1 84 ? 5.562 -5.376 7.200 1.00 86.25 84 TRP A CA 1
ATOM 655 C C . TRP A 1 84 ? 6.184 -6.066 8.408 1.00 86.25 84 TRP A C 1
ATOM 657 O O . TRP A 1 84 ? 6.470 -5.411 9.405 1.00 86.25 84 TRP A O 1
ATOM 667 N N . ASN A 1 85 ? 6.436 -7.369 8.308 1.00 83.31 85 ASN A N 1
ATOM 668 C CA . ASN A 1 85 ? 6.926 -8.170 9.431 1.00 83.31 85 ASN A CA 1
ATOM 669 C C . ASN A 1 85 ? 8.462 -8.202 9.520 1.00 83.31 85 ASN A C 1
ATOM 671 O O . ASN A 1 85 ? 9.012 -8.852 10.406 1.00 83.31 85 ASN A O 1
ATOM 675 N N . GLY A 1 86 ? 9.157 -7.504 8.613 1.00 67.44 86 GLY A N 1
ATOM 676 C CA . GLY A 1 86 ? 10.611 -7.568 8.481 1.00 67.44 86 GLY A CA 1
ATOM 677 C C . GLY A 1 86 ? 11.084 -8.920 7.931 1.00 67.44 86 GLY A C 1
ATOM 678 O O . GLY A 1 86 ? 10.266 -9.761 7.537 1.00 67.44 86 GLY A O 1
ATOM 679 N N . PRO A 1 87 ? 12.407 -9.176 7.890 1.00 59.31 87 PRO A N 1
ATOM 680 C CA . PRO A 1 87 ? 12.866 -10.543 7.732 1.00 59.31 87 PRO A CA 1
ATOM 681 C C . PRO A 1 87 ? 12.213 -11.354 8.850 1.00 59.31 87 PRO A C 1
ATOM 683 O O . PRO A 1 87 ? 12.444 -11.088 10.030 1.00 59.31 87 PRO A O 1
ATOM 686 N N . GLN A 1 88 ? 11.404 -12.349 8.482 1.00 49.28 88 GLN A N 1
ATOM 687 C CA . GLN A 1 88 ? 11.139 -13.450 9.387 1.00 49.28 88 GLN A CA 1
ATOM 688 C C . GLN A 1 88 ? 12.500 -14.103 9.602 1.00 49.28 88 GLN A C 1
ATOM 690 O O . GLN A 1 88 ? 12.905 -14.990 8.851 1.00 49.28 88 GLN A O 1
ATOM 695 N N . TYR A 1 89 ? 13.254 -13.602 10.581 1.00 43.69 89 TYR A N 1
ATOM 696 C CA . TYR A 1 89 ? 14.309 -14.366 11.200 1.00 43.69 89 TYR A CA 1
ATOM 697 C C . TYR A 1 89 ? 13.572 -15.599 11.700 1.00 43.69 89 TYR A C 1
ATOM 699 O O . TYR A 1 89 ? 12.918 -15.576 12.742 1.00 43.69 89 TYR A O 1
ATOM 707 N N . GLN A 1 90 ? 13.601 -16.670 10.906 1.00 49.38 90 GLN A N 1
ATOM 708 C CA . GLN A 1 90 ? 13.419 -17.985 11.465 1.00 49.38 90 GLN A CA 1
ATOM 709 C C . GLN A 1 90 ? 14.479 -18.030 12.555 1.00 49.38 90 GLN A C 1
ATOM 711 O O . GLN A 1 90 ? 15.673 -18.111 12.260 1.00 49.38 90 GLN A O 1
ATOM 716 N N . LYS A 1 91 ? 14.060 -17.883 13.815 1.00 47.88 91 LYS A N 1
ATOM 717 C CA . LYS A 1 91 ? 14.824 -18.397 14.939 1.00 47.88 91 LYS A CA 1
ATOM 718 C C . LYS A 1 91 ? 14.971 -19.883 14.630 1.00 47.88 91 LYS A C 1
ATOM 720 O O . LYS A 1 91 ? 14.145 -20.695 15.023 1.00 47.88 91 LYS A O 1
ATOM 725 N N . LYS A 1 92 ? 15.994 -20.242 13.855 1.00 50.12 92 LYS A N 1
ATOM 726 C CA . LYS A 1 92 ? 16.606 -21.547 13.982 1.00 50.12 92 LYS A CA 1
ATOM 727 C C . LYS A 1 92 ? 17.139 -21.518 15.399 1.00 50.12 92 LYS A C 1
ATOM 729 O O . LYS A 1 92 ? 18.154 -20.881 15.660 1.00 50.12 92 LYS A O 1
ATOM 734 N N . GLU A 1 93 ? 16.374 -22.092 16.322 1.00 45.00 93 GLU A N 1
ATOM 735 C CA . GLU A 1 93 ? 16.922 -22.575 17.578 1.00 45.00 93 GLU A CA 1
ATOM 736 C C . GLU A 1 93 ? 18.125 -23.432 17.193 1.00 45.00 93 GLU A C 1
ATOM 738 O O . GLU A 1 93 ? 17.984 -24.553 16.701 1.00 45.00 93 GLU A O 1
ATOM 743 N N . ILE A 1 94 ? 19.318 -22.856 17.311 1.00 57.22 94 ILE A N 1
ATOM 744 C CA . ILE A 1 94 ? 20.542 -23.631 17.297 1.00 57.22 94 ILE A CA 1
ATOM 745 C C . ILE A 1 94 ? 20.470 -24.398 18.610 1.00 57.22 94 ILE A C 1
ATOM 747 O O . ILE A 1 94 ? 20.738 -23.850 19.675 1.00 57.22 94 ILE A O 1
ATOM 751 N N . LYS A 1 95 ? 19.996 -25.643 18.544 1.00 56.47 95 LYS A N 1
ATOM 752 C CA . LYS A 1 95 ? 20.217 -26.596 19.623 1.00 56.47 95 LYS A CA 1
ATOM 753 C C . LYS A 1 95 ? 21.716 -26.858 19.625 1.00 56.47 95 LYS A C 1
ATOM 755 O O . LYS A 1 95 ? 22.208 -27.583 18.762 1.00 56.47 95 LYS A O 1
ATOM 760 N N . GLU A 1 96 ? 22.431 -26.187 20.523 1.00 51.50 96 GLU A N 1
ATOM 761 C CA . GLU A 1 96 ? 23.812 -26.534 20.843 1.00 51.50 96 GLU A CA 1
ATOM 762 C C . GLU A 1 96 ? 23.842 -28.029 21.198 1.00 51.50 96 GLU A C 1
ATOM 764 O O . GLU A 1 96 ? 23.055 -28.493 22.026 1.00 51.50 96 GLU A O 1
ATOM 769 N N . THR A 1 97 ? 24.660 -28.784 20.467 1.00 51.62 97 THR A N 1
ATOM 770 C CA . THR A 1 97 ? 24.983 -30.192 20.733 1.00 51.62 97 THR A CA 1
ATOM 771 C C . THR A 1 97 ? 26.377 -30.247 21.320 1.00 51.62 97 THR A C 1
ATOM 773 O O . THR A 1 97 ? 27.239 -29.509 20.790 1.00 51.62 97 THR A O 1
#

Sequence (97 aa):
MEKDVEQSQPLFDIENFTSTLQDTVDTLELWLIESDLRENGVQSSSDVLRLIKQSCEMGYMEKPKATLLAEAVDCSPPLVARIWNGPQYQKKEIKET

Secondary structure (DSSP, 8-state):
--------PPPP-HHHHHHHHTTTS-HHHHHHHHHHHHHHT--SHHHHHHHHHHHHHTTSS----HHHHHHHTT--HHHHHHHHS-S----------

Foldseek 3Di:
DPPPPPPPDQFFDLVLLLVLCVVPWDPVLSVVLSVVCVVVVDRALLVSLLSLLVCCVVVVTPDDDLVSSCRSRVHDSVSSVCNNVPPPPPPPVPPDD

Radius of gyration: 16.96 Å; chains: 1; bounding box: 38×44×55 Å

Organism: NCBI:txid222440